Protein AF-A0AA39T079-F1 (afdb_monomer_lite)

Secondary structure (DSSP, 8-state):
--TTSS---HHHHHHHHHHHIIIIIS--SSSS--GGGHHHHHHHHTT-----HHHHHHHHHHHHHHHHHHHHHHHHHTT------------------

Organism: Acer saccharum (NCBI:txid4024)

Structure (mmCIF, N/CA/C/O backbone):
data_AF-A0AA39T079-F1
#
_entry.id   AF-A0AA39T079-F1
#
loop_
_atom_site.group_PDB
_atom_site.id
_atom_site.type_symbol
_atom_site.label_atom_id
_atom_site.label_alt_id
_atom_site.label_comp_id
_atom_site.label_asym_id
_atom_site.label_entity_id
_atom_site.label_seq_id
_atom_site.pdbx_PDB_ins_code
_atom_site.Cartn_x
_atom_site.Cartn_y
_atom_site.Cartn_z
_atom_site.occupancy
_atom_site.B_iso_or_equiv
_atom_site.auth_seq_id
_atom_site.auth_comp_id
_atom_site.auth_asym_id
_atom_site.auth_atom_id
_atom_site.pdbx_PDB_model_num
ATOM 1 N N . MET A 1 1 ? 23.785 -3.064 -6.623 1.00 53.47 1 MET A N 1
ATOM 2 C CA . MET A 1 1 ? 22.393 -2.606 -6.847 1.00 53.47 1 MET A CA 1
ATOM 3 C C . MET A 1 1 ? 22.310 -1.279 -7.626 1.00 53.47 1 MET A C 1
ATOM 5 O O . MET A 1 1 ? 21.443 -0.482 -7.343 1.00 53.47 1 MET A O 1
ATOM 9 N N . LYS A 1 2 ? 23.168 -1.012 -8.627 1.00 58.44 2 LYS A N 1
ATOM 10 C CA . LYS A 1 2 ? 23.115 0.248 -9.415 1.00 58.44 2 LYS A CA 1
ATOM 11 C C . LYS A 1 2 ? 22.540 0.073 -10.826 1.00 58.44 2 LYS A C 1
ATOM 13 O O . LYS A 1 2 ? 22.530 1.011 -11.603 1.00 58.44 2 LYS A O 1
ATOM 18 N N . LYS A 1 3 ? 22.118 -1.146 -11.180 1.00 63.28 3 LYS A N 1
ATOM 19 C CA . LYS A 1 3 ? 21.720 -1.497 -12.553 1.00 63.28 3 LYS A CA 1
ATOM 20 C C . LYS A 1 3 ? 20.373 -0.884 -12.962 1.00 63.28 3 LYS A C 1
ATOM 22 O O . LYS A 1 3 ? 20.114 -0.751 -14.147 1.00 63.28 3 LYS A O 1
ATOM 27 N N . PHE A 1 4 ? 19.566 -0.513 -11.972 1.00 61.97 4 PHE A N 1
ATOM 28 C CA . PHE A 1 4 ? 18.219 0.023 -12.121 1.00 61.97 4 PHE A CA 1
ATOM 29 C C . PHE A 1 4 ? 18.036 1.175 -11.126 1.00 61.97 4 PHE A C 1
ATOM 31 O O . PHE A 1 4 ? 17.169 1.105 -10.273 1.00 61.97 4 PHE A O 1
ATOM 38 N N . MET A 1 5 ? 18.951 2.142 -11.075 1.00 60.41 5 MET A N 1
ATOM 39 C CA . MET A 1 5 ? 18.768 3.333 -10.239 1.00 60.41 5 MET A CA 1
ATOM 40 C C . MET A 1 5 ? 18.946 4.566 -11.114 1.00 60.41 5 MET A C 1
ATOM 42 O O . MET A 1 5 ? 20.045 4.795 -11.621 1.00 60.41 5 MET A O 1
ATOM 46 N N . GLY A 1 6 ? 17.884 5.355 -11.268 1.00 63.59 6 GLY A N 1
ATOM 47 C CA . GLY A 1 6 ? 17.890 6.600 -12.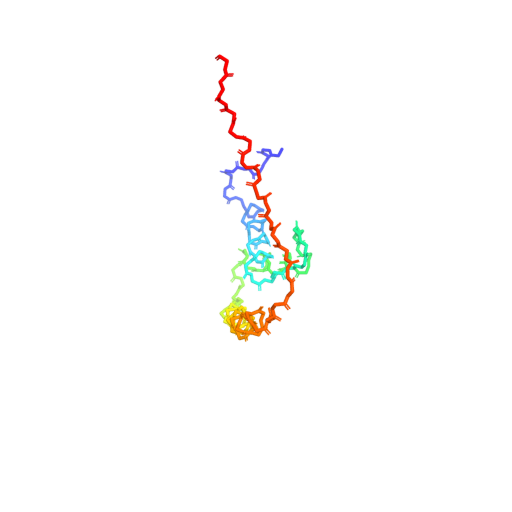045 1.00 63.59 6 GLY A CA 1
ATOM 48 C C . GLY A 1 6 ? 17.530 6.417 -13.517 1.00 63.59 6 GLY A C 1
ATOM 49 O O . GLY A 1 6 ? 17.577 7.380 -14.283 1.00 63.59 6 GLY A O 1
ATOM 50 N N . THR A 1 7 ? 17.138 5.208 -13.911 1.00 61.28 7 THR A N 1
ATOM 51 C CA . THR A 1 7 ? 16.513 4.972 -15.207 1.00 61.28 7 THR A CA 1
ATOM 52 C C . THR A 1 7 ? 15.018 5.001 -14.920 1.00 61.28 7 THR A C 1
ATOM 54 O O . THR A 1 7 ? 14.538 4.273 -14.069 1.00 61.28 7 THR A O 1
ATOM 57 N N . TRP A 1 8 ? 14.215 5.828 -15.575 1.00 65.06 8 TRP A N 1
ATOM 58 C CA . TRP A 1 8 ? 12.753 5.753 -15.407 1.00 65.06 8 TRP A CA 1
ATOM 59 C C . TRP A 1 8 ? 12.196 4.511 -16.127 1.00 65.06 8 TRP A C 1
ATOM 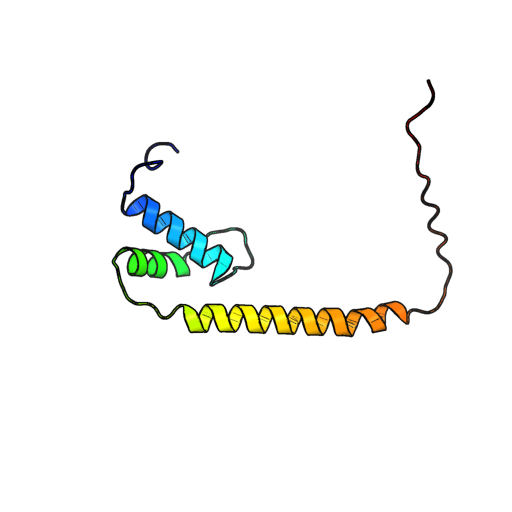61 O O . TRP A 1 8 ? 11.310 4.603 -16.966 1.00 65.06 8 TRP A O 1
ATOM 71 N N . SER A 1 9 ? 12.811 3.355 -15.873 1.00 76.69 9 SER A N 1
ATOM 72 C CA . SER A 1 9 ? 12.500 2.069 -16.459 1.00 76.69 9 SER A CA 1
ATOM 73 C C . SER A 1 9 ? 11.259 1.496 -15.797 1.00 76.69 9 SER A C 1
ATOM 75 O O . SER A 1 9 ? 11.032 1.685 -14.598 1.00 76.69 9 SER A O 1
ATOM 77 N N . ASP A 1 10 ? 10.489 0.742 -16.575 1.00 78.38 10 ASP A N 1
ATOM 78 C CA . ASP A 1 10 ? 9.261 0.102 -16.104 1.00 78.38 10 ASP A CA 1
ATOM 79 C C . ASP A 1 10 ? 9.511 -0.753 -14.849 1.00 78.38 10 ASP A C 1
ATOM 81 O O . ASP A 1 10 ? 8.686 -0.796 -13.944 1.00 78.38 10 ASP A O 1
ATOM 85 N N . ILE A 1 11 ? 10.706 -1.343 -14.736 1.00 82.19 11 ILE A N 1
ATOM 86 C CA . ILE A 1 11 ? 11.130 -2.183 -13.609 1.00 82.19 11 ILE A CA 1
ATOM 87 C C . ILE A 1 11 ? 11.310 -1.362 -12.320 1.00 82.19 11 ILE A C 1
ATOM 89 O O . ILE A 1 11 ? 10.924 -1.816 -11.243 1.00 82.19 11 ILE A O 1
ATOM 93 N N . GLU A 1 12 ? 11.884 -0.156 -12.401 1.00 83.62 12 GLU A N 1
ATOM 94 C CA . GLU A 1 12 ? 12.022 0.739 -11.238 1.00 83.62 12 GLU A CA 1
ATOM 95 C C . GLU A 1 12 ? 10.650 1.223 -10.763 1.00 83.62 12 GLU A C 1
ATOM 97 O O . GLU A 1 12 ? 10.383 1.256 -9.559 1.00 83.62 12 GLU A O 1
ATOM 102 N N . HIS A 1 13 ? 9.759 1.533 -11.707 1.00 86.25 13 HIS A N 1
ATOM 103 C CA . HIS A 1 13 ? 8.396 1.949 -11.398 1.00 86.25 13 HIS A CA 1
ATOM 104 C C . HIS A 1 13 ? 7.573 0.813 -10.767 1.00 86.25 13 HIS A C 1
ATOM 106 O O . HIS A 1 13 ? 6.907 1.023 -9.752 1.00 86.25 13 HIS A O 1
ATOM 112 N N . GLU A 1 14 ? 7.673 -0.407 -11.299 1.00 88.25 14 GLU A N 1
ATOM 113 C CA . GLU A 1 14 ? 7.041 -1.607 -10.737 1.00 88.25 14 GLU A CA 1
ATOM 114 C C . GLU A 1 14 ? 7.541 -1.918 -9.322 1.00 88.25 14 GLU A C 1
ATOM 116 O O . GLU A 1 14 ? 6.738 -2.184 -8.424 1.00 88.25 14 GLU A O 1
ATOM 121 N N . ALA A 1 15 ? 8.855 -1.835 -9.092 1.00 85.94 15 ALA A N 1
ATOM 122 C CA . ALA A 1 15 ? 9.447 -2.060 -7.776 1.00 85.94 15 ALA A CA 1
ATOM 123 C C . ALA A 1 15 ? 9.011 -0.993 -6.757 1.00 85.94 15 ALA A C 1
ATOM 125 O O . ALA A 1 15 ? 8.686 -1.325 -5.613 1.00 85.94 15 ALA A O 1
ATOM 126 N N . PHE A 1 16 ? 8.955 0.276 -7.175 1.00 86.56 16 PHE A N 1
ATOM 127 C CA . PHE A 1 16 ? 8.437 1.366 -6.349 1.00 86.56 16 PHE A CA 1
ATOM 128 C C . PHE A 1 16 ? 6.971 1.134 -5.970 1.00 86.56 16 PHE A C 1
ATOM 130 O O . PHE A 1 16 ? 6.620 1.225 -4.793 1.00 86.56 16 PHE A O 1
ATOM 137 N N . LEU A 1 17 ? 6.124 0.786 -6.942 1.00 88.50 17 LEU A N 1
ATOM 138 C CA . LEU A 1 17 ? 4.707 0.521 -6.700 1.00 88.50 17 LEU A CA 1
ATOM 139 C C . LEU A 1 17 ? 4.495 -0.682 -5.780 1.00 88.50 17 LEU A C 1
ATOM 141 O O . LEU A 1 17 ? 3.661 -0.616 -4.880 1.00 88.50 17 LEU A O 1
ATOM 145 N N . ALA A 1 18 ? 5.271 -1.752 -5.947 1.00 87.81 18 ALA A N 1
ATOM 146 C CA . ALA A 1 18 ? 5.213 -2.914 -5.066 1.00 87.81 18 ALA A CA 1
ATOM 147 C C . ALA A 1 18 ? 5.560 -2.552 -3.614 1.00 87.81 18 ALA A C 1
ATOM 149 O O . ALA A 1 18 ? 4.850 -2.952 -2.687 1.00 87.81 18 ALA A O 1
ATOM 150 N N . LEU A 1 19 ? 6.616 -1.757 -3.413 1.00 85.25 19 LEU A N 1
ATOM 151 C CA . LEU A 1 19 ? 6.997 -1.269 -2.090 1.00 85.25 19 LEU A CA 1
ATOM 152 C C . LEU A 1 19 ? 5.915 -0.359 -1.495 1.00 85.25 19 LEU A C 1
ATOM 154 O O . LEU A 1 19 ? 5.537 -0.530 -0.336 1.00 85.25 19 LEU A O 1
ATOM 158 N N . TRP A 1 20 ? 5.411 0.591 -2.283 1.00 86.44 20 TRP A N 1
ATOM 159 C CA . TRP A 1 20 ? 4.408 1.558 -1.847 1.00 86.44 20 TRP A CA 1
ATOM 160 C C . TRP A 1 20 ? 3.101 0.873 -1.438 1.00 86.44 20 TRP A C 1
ATOM 162 O O . TRP A 1 20 ? 2.603 1.102 -0.335 1.00 86.44 20 TRP A O 1
ATOM 172 N N . LEU A 1 21 ? 2.591 -0.038 -2.271 1.00 85.56 21 LEU A N 1
ATOM 173 C CA . LEU A 1 21 ? 1.379 -0.794 -1.968 1.00 85.56 21 LEU A CA 1
ATOM 174 C C . LEU A 1 21 ? 1.555 -1.665 -0.715 1.00 85.56 21 LEU A C 1
ATOM 176 O O . LEU A 1 21 ? 0.657 -1.708 0.120 1.00 85.56 21 LEU A O 1
ATOM 180 N N . SER A 1 22 ? 2.711 -2.312 -0.544 1.00 83.88 22 SER A N 1
ATOM 181 C CA . SER A 1 22 ? 2.984 -3.150 0.632 1.00 83.88 22 SER A CA 1
ATOM 182 C C . SER A 1 22 ? 3.132 -2.350 1.931 1.00 83.88 22 SER A C 1
ATOM 184 O O . SER A 1 22 ? 2.924 -2.901 3.009 1.00 83.88 22 SER A O 1
ATOM 186 N N . ARG A 1 23 ? 3.540 -1.079 1.852 1.00 78.94 23 ARG A N 1
ATOM 187 C CA . ARG A 1 23 ? 3.742 -0.208 3.020 1.00 78.94 23 ARG A CA 1
ATOM 188 C C . ARG A 1 23 ? 2.476 0.535 3.427 1.00 78.94 23 ARG A C 1
ATOM 190 O O . ARG A 1 23 ? 2.223 0.654 4.618 1.00 78.94 23 ARG A O 1
ATOM 197 N N . TYR A 1 24 ? 1.731 1.055 2.456 1.00 76.12 24 TYR A N 1
ATOM 198 C CA . TYR A 1 24 ? 0.666 2.028 2.718 1.00 76.12 24 TYR A CA 1
ATOM 199 C C . TYR A 1 24 ? -0.740 1.508 2.431 1.00 76.12 24 TYR A C 1
ATOM 201 O O . TYR A 1 24 ? -1.693 2.034 2.992 1.00 76.12 24 TYR A O 1
ATOM 209 N N . VAL A 1 25 ? -0.891 0.512 1.554 1.00 78.81 25 VAL A N 1
ATOM 210 C CA . VAL A 1 25 ? -2.217 0.047 1.111 1.00 78.81 25 VAL A CA 1
ATOM 211 C C . VAL A 1 25 ? -2.563 -1.313 1.707 1.00 78.81 25 VAL A C 1
ATOM 213 O O . VAL A 1 25 ? -3.685 -1.526 2.153 1.00 78.81 25 VAL A O 1
ATOM 216 N N . PHE A 1 26 ? -1.593 -2.222 1.754 1.00 76.62 26 PHE A N 1
ATOM 217 C CA . PHE A 1 26 ? -1.728 -3.554 2.334 1.00 76.62 26 PHE A CA 1
ATOM 218 C C . PHE A 1 26 ? -0.614 -3.773 3.358 1.00 76.62 26 PHE A C 1
ATOM 220 O O . PHE A 1 26 ? 0.311 -4.543 3.081 1.00 76.62 26 PHE A O 1
ATOM 227 N N . PRO A 1 27 ? -0.652 -3.066 4.504 1.00 66.69 27 PRO A N 1
ATOM 228 C CA . PRO A 1 27 ? 0.359 -3.220 5.538 1.00 66.69 27 PRO A CA 1
ATOM 229 C C . PRO A 1 27 ? 0.383 -4.680 6.007 1.00 66.69 27 PRO A C 1
ATOM 231 O O . PRO A 1 27 ? -0.544 -5.175 6.643 1.00 66.69 27 PRO A O 1
ATOM 234 N N . GLY A 1 28 ? 1.438 -5.398 5.622 1.00 67.06 28 GLY A N 1
ATOM 235 C CA . GLY A 1 28 ? 1.709 -6.745 6.105 1.00 67.06 28 GLY A CA 1
ATOM 236 C C . GLY A 1 28 ? 2.329 -6.707 7.501 1.00 67.06 28 GLY A C 1
ATOM 237 O O . GLY A 1 28 ? 2.956 -5.726 7.892 1.00 67.06 28 GLY A O 1
ATOM 238 N N . SER A 1 29 ? 2.234 -7.815 8.235 1.00 61.81 29 SER A N 1
ATOM 239 C CA . SER A 1 29 ? 2.860 -7.981 9.557 1.00 61.81 29 SER A CA 1
ATOM 240 C C . SER A 1 29 ? 4.396 -8.012 9.527 1.00 61.81 29 SER A C 1
ATOM 242 O O . SER A 1 29 ? 5.036 -8.075 10.574 1.00 61.81 29 SER A O 1
ATOM 244 N N . SER A 1 30 ? 5.011 -7.979 8.342 1.00 60.78 30 SER A N 1
ATOM 245 C CA . SER A 1 30 ? 6.458 -8.067 8.162 1.00 60.78 30 SER A CA 1
ATOM 246 C C . SER A 1 30 ? 6.972 -6.988 7.211 1.00 60.78 30 SER A C 1
ATOM 248 O O . SER A 1 30 ? 6.289 -6.576 6.277 1.00 60.78 30 SER A O 1
ATOM 250 N N . CYS A 1 31 ? 8.215 -6.546 7.433 1.00 58.09 31 CYS A N 1
ATOM 251 C CA . CYS A 1 31 ? 8.946 -5.596 6.585 1.00 58.09 31 CYS A CA 1
ATOM 252 C C . CYS A 1 31 ? 9.408 -6.249 5.261 1.00 58.09 31 CYS A C 1
ATOM 254 O O . CYS A 1 31 ? 10.548 -6.085 4.829 1.00 58.09 31 CYS A O 1
ATOM 256 N N . VAL A 1 32 ? 8.553 -7.062 4.643 1.00 66.44 32 VAL A N 1
ATOM 257 C CA . VAL A 1 32 ? 8.822 -7.781 3.396 1.00 66.44 32 VAL A CA 1
ATOM 258 C C . VAL A 1 32 ? 7.741 -7.390 2.400 1.00 66.44 32 VAL A C 1
ATOM 260 O O . VAL A 1 32 ? 6.571 -7.299 2.761 1.00 66.44 32 VAL A O 1
ATOM 263 N N . ILE A 1 33 ? 8.135 -7.151 1.145 1.00 68.69 33 ILE A N 1
ATOM 264 C CA . ILE A 1 33 ? 7.180 -6.910 0.059 1.00 68.69 33 ILE A CA 1
ATOM 265 C C . ILE A 1 33 ? 6.249 -8.118 -0.010 1.00 68.69 33 ILE A C 1
ATOM 267 O O . ILE A 1 33 ? 6.688 -9.239 -0.282 1.00 68.69 33 ILE A O 1
ATOM 271 N N . VAL A 1 34 ? 4.964 -7.892 0.242 1.00 71.38 34 VAL A N 1
ATOM 272 C CA . VAL A 1 34 ? 3.962 -8.951 0.175 1.00 71.38 34 VAL A CA 1
ATOM 273 C C . VAL A 1 34 ? 3.885 -9.430 -1.278 1.00 71.38 34 VAL A C 1
ATOM 275 O O . VAL A 1 34 ? 3.490 -8.680 -2.169 1.00 71.38 34 VAL A O 1
ATOM 278 N N . GLN A 1 35 ? 4.266 -10.687 -1.533 1.00 74.62 35 GLN A N 1
ATOM 279 C CA . GLN A 1 35 ? 4.308 -11.252 -2.892 1.00 74.62 35 GLN A CA 1
ATOM 280 C C . GLN A 1 35 ? 2.961 -11.143 -3.622 1.00 74.62 35 GLN A C 1
ATOM 282 O O . GLN A 1 35 ? 2.938 -10.959 -4.835 1.00 74.62 35 GLN A O 1
ATOM 287 N N . ALA A 1 36 ? 1.846 -11.178 -2.885 1.00 77.19 36 ALA A N 1
ATOM 288 C CA . ALA A 1 36 ? 0.499 -10.998 -3.429 1.00 77.19 36 ALA A CA 1
ATOM 289 C C . ALA A 1 36 ? 0.250 -9.602 -4.035 1.00 77.19 36 ALA A C 1
ATOM 291 O O . ALA A 1 36 ? -0.702 -9.420 -4.786 1.00 77.19 36 ALA A O 1
ATOM 292 N N . VAL A 1 37 ? 1.102 -8.622 -3.732 1.00 81.56 37 VAL A N 1
ATOM 293 C CA . VAL A 1 37 ? 0.977 -7.227 -4.173 1.00 81.56 37 VAL A CA 1
ATOM 294 C C . VAL A 1 37 ? 1.810 -6.957 -5.433 1.00 81.56 37 VAL A C 1
ATOM 296 O O . VAL A 1 37 ? 1.570 -5.976 -6.135 1.00 81.56 37 VAL A O 1
ATOM 299 N N . LEU A 1 38 ? 2.742 -7.857 -5.780 1.00 83.25 38 LEU A N 1
ATOM 300 C CA . LEU A 1 38 ? 3.546 -7.762 -7.004 1.00 83.25 38 LEU A CA 1
ATOM 301 C C . LEU A 1 38 ? 2.685 -7.754 -8.280 1.00 83.25 38 LEU A C 1
ATOM 303 O O . LEU A 1 38 ? 2.890 -6.866 -9.106 1.00 83.25 38 LEU A O 1
ATOM 307 N N . PRO A 1 39 ? 1.690 -8.649 -8.463 1.00 84.69 39 PRO A N 1
ATOM 308 C CA . PRO A 1 39 ? 0.832 -8.610 -9.647 1.00 84.69 39 PRO A CA 1
ATOM 309 C C . PRO A 1 39 ? 0.045 -7.300 -9.741 1.00 84.69 39 PRO A C 1
ATOM 311 O O . PRO A 1 39 ? -0.094 -6.740 -10.826 1.00 84.69 39 PRO A O 1
ATOM 314 N N . THR A 1 40 ? -0.413 -6.777 -8.602 1.00 85.62 40 THR A N 1
ATOM 315 C CA . THR A 1 40 ? -1.127 -5.499 -8.504 1.00 85.62 40 THR A CA 1
ATOM 316 C C . THR A 1 40 ? -0.234 -4.331 -8.921 1.00 85.62 40 THR A C 1
ATOM 318 O O . THR A 1 40 ? -0.673 -3.467 -9.675 1.00 85.62 40 THR A O 1
ATOM 321 N N . ALA A 1 41 ? 1.032 -4.327 -8.496 1.00 87.44 41 ALA A N 1
ATOM 322 C CA . ALA A 1 41 ? 2.013 -3.317 -8.888 1.00 87.44 41 ALA A CA 1
ATOM 323 C C . ALA A 1 41 ? 2.308 -3.342 -10.397 1.00 87.44 41 ALA A C 1
ATOM 325 O O . ALA A 1 41 ? 2.333 -2.287 -11.026 1.00 87.44 41 ALA A O 1
ATOM 326 N N . VAL A 1 42 ? 2.451 -4.535 -10.986 1.00 87.62 42 VAL A N 1
ATOM 327 C CA . VAL A 1 42 ? 2.665 -4.722 -12.435 1.00 87.62 42 VAL A CA 1
ATOM 328 C C . VAL A 1 42 ? 1.433 -4.315 -13.247 1.00 87.62 42 VAL A C 1
ATOM 330 O O . VAL A 1 42 ? 1.536 -3.754 -14.334 1.00 87.62 42 VAL A O 1
ATOM 333 N N . GLN A 1 43 ? 0.229 -4.585 -12.749 1.00 88.06 43 GLN A N 1
ATOM 334 C CA . GLN A 1 43 ? -0.989 -4.128 -13.417 1.00 88.06 43 GLN A CA 1
ATOM 335 C C . GLN A 1 43 ? -1.101 -2.602 -13.376 1.00 88.06 43 GLN A C 1
ATOM 337 O O . GLN A 1 43 ? -1.464 -1.985 -14.381 1.00 88.06 43 GLN A O 1
ATOM 342 N N . LEU A 1 44 ? -0.756 -1.996 -12.241 1.00 87.06 44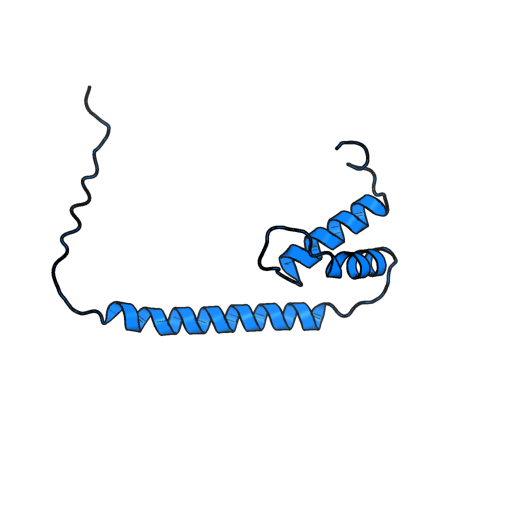 LEU A N 1
ATOM 343 C CA . LEU A 1 44 ? -0.807 -0.553 -12.047 1.00 87.06 44 LEU A CA 1
ATOM 344 C C . LEU A 1 44 ? 0.257 0.178 -12.887 1.00 87.06 44 LEU A C 1
ATOM 346 O O . LEU A 1 44 ? -0.077 1.183 -13.513 1.00 87.06 44 LEU A O 1
ATOM 350 N N . SER A 1 45 ? 1.484 -0.356 -12.990 1.00 86.69 45 SER A N 1
ATOM 351 C CA . SER A 1 45 ? 2.551 0.200 -13.847 1.00 86.69 45 SER A CA 1
ATOM 352 C C . SER A 1 45 ? 2.153 0.225 -15.323 1.00 86.69 45 SER A C 1
ATOM 354 O O . SER A 1 45 ? 2.458 1.170 -16.045 1.00 86.69 45 SER A O 1
ATOM 356 N N . ARG A 1 46 ? 1.396 -0.786 -15.762 1.00 87.12 46 ARG A N 1
ATOM 357 C CA . ARG A 1 46 ? 0.867 -0.906 -17.128 1.00 87.12 46 ARG A CA 1
ATOM 358 C C . ARG A 1 46 ? -0.352 -0.018 -17.399 1.00 87.12 46 ARG A C 1
ATOM 360 O O . ARG A 1 46 ? -0.913 -0.083 -18.490 1.00 87.12 46 ARG A O 1
ATOM 367 N N . GLY A 1 47 ? -0.792 0.783 -16.426 1.00 85.19 47 GLY A N 1
ATOM 368 C CA . GLY A 1 47 ? -1.941 1.682 -16.563 1.00 85.19 47 GLY A CA 1
ATOM 369 C C . GLY A 1 47 ? -3.301 1.024 -16.312 1.00 85.19 47 GLY A C 1
ATOM 370 O O . GLY A 1 47 ? -4.334 1.574 -16.701 1.00 85.19 47 GLY A O 1
ATOM 371 N N . THR A 1 48 ? -3.342 -0.142 -15.658 1.00 88.56 48 THR A N 1
ATOM 372 C CA . THR A 1 48 ? -4.616 -0.763 -15.263 1.00 88.56 48 THR A CA 1
ATOM 373 C C . THR A 1 48 ? -5.272 0.077 -14.173 1.00 88.56 48 THR A C 1
ATOM 375 O O . THR A 1 48 ? -4.676 0.347 -13.131 1.00 88.56 48 THR A O 1
ATOM 378 N N . ARG A 1 49 ? -6.527 0.484 -14.388 1.00 82.94 49 ARG A N 1
ATOM 379 C CA . ARG A 1 49 ? -7.281 1.252 -13.392 1.00 82.94 49 ARG A CA 1
ATOM 380 C C . ARG A 1 49 ? -7.720 0.341 -12.249 1.00 82.94 49 ARG A C 1
ATOM 382 O O . ARG A 1 49 ? -8.637 -0.458 -12.412 1.00 82.94 49 ARG A O 1
ATOM 389 N N . ILE A 1 50 ? -7.079 0.497 -11.096 1.00 83.88 50 ILE A N 1
ATOM 390 C CA . ILE A 1 50 ? -7.415 -0.201 -9.854 1.00 83.88 50 ILE A CA 1
ATOM 391 C C . ILE A 1 50 ? -8.003 0.823 -8.882 1.00 83.88 50 ILE A C 1
ATOM 393 O O . ILE A 1 50 ? -7.429 1.889 -8.658 1.00 83.88 50 ILE A O 1
ATOM 397 N N . ALA A 1 51 ? -9.164 0.513 -8.304 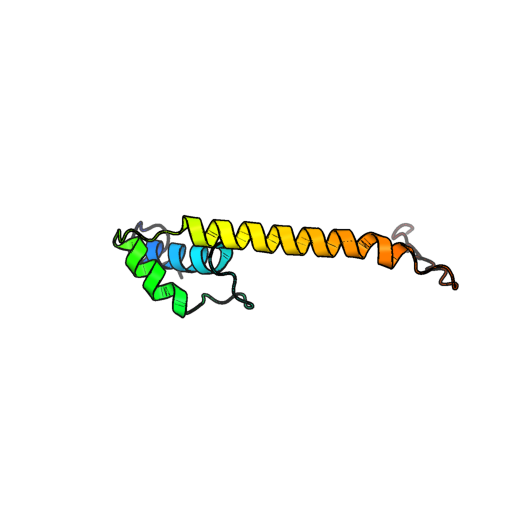1.00 87.06 51 ALA A N 1
ATOM 398 C CA . ALA A 1 51 ? -9.786 1.361 -7.296 1.00 87.06 51 ALA A CA 1
ATOM 399 C C . ALA A 1 51 ? -9.047 1.202 -5.957 1.00 87.06 51 ALA A C 1
ATOM 401 O O . ALA A 1 51 ? -9.371 0.329 -5.159 1.00 87.06 51 ALA A O 1
ATOM 402 N N . LEU A 1 52 ? -8.042 2.047 -5.720 1.00 82.81 52 LEU A N 1
ATOM 403 C CA . LEU A 1 52 ? -7.280 2.089 -4.463 1.00 82.81 52 LEU A CA 1
ATOM 404 C C . LEU A 1 52 ? -8.009 2.846 -3.345 1.00 82.81 52 LEU A C 1
ATOM 406 O O . LEU A 1 52 ? -7.777 2.581 -2.170 1.00 82.81 52 LEU A O 1
ATOM 410 N N . ALA A 1 53 ? -8.915 3.763 -3.701 1.00 87.56 53 ALA A N 1
ATOM 411 C CA . ALA A 1 53 ? -9.626 4.603 -2.737 1.00 87.56 53 ALA A CA 1
ATOM 412 C C . ALA A 1 53 ? -10.383 3.808 -1.651 1.00 87.56 53 ALA A C 1
ATOM 414 O O . ALA A 1 53 ? -10.254 4.170 -0.484 1.00 87.56 53 ALA A O 1
ATOM 415 N N . PRO A 1 54 ? -11.103 2.709 -1.961 1.00 83.38 54 PRO A N 1
ATOM 416 C CA . PRO A 1 54 ? -11.760 1.904 -0.933 1.00 83.38 54 PRO A CA 1
ATOM 417 C C . PRO A 1 54 ? -10.776 1.241 0.038 1.00 83.38 54 PRO A C 1
ATOM 419 O O . PRO A 1 54 ? -11.054 1.181 1.231 1.00 83.38 54 PRO A O 1
ATOM 422 N N . ALA A 1 55 ? -9.621 0.777 -0.454 1.00 84.81 55 ALA A N 1
ATOM 423 C CA . ALA A 1 55 ? -8.602 0.144 0.383 1.00 84.81 55 ALA A CA 1
ATOM 424 C C . ALA A 1 55 ? -7.974 1.153 1.356 1.00 84.81 55 ALA A C 1
ATOM 426 O O . ALA A 1 55 ? -7.871 0.878 2.547 1.00 84.81 55 ALA A O 1
ATOM 427 N N . ILE A 1 56 ? -7.640 2.348 0.861 1.00 85.69 56 ILE A N 1
ATOM 428 C CA . ILE A 1 56 ? -7.091 3.440 1.679 1.00 85.69 56 ILE A CA 1
ATOM 429 C C . ILE A 1 56 ? -8.130 3.938 2.694 1.00 85.69 56 ILE A C 1
ATOM 431 O O . ILE A 1 56 ? -7.805 4.210 3.846 1.00 85.69 56 ILE A O 1
ATOM 435 N N . LEU A 1 57 ?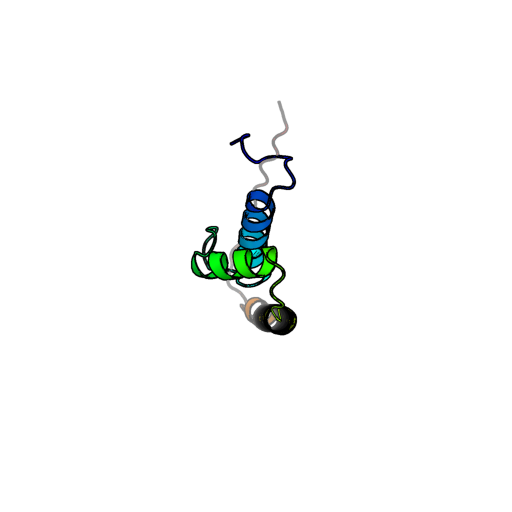 -9.399 4.047 2.296 1.00 88.44 57 LEU A N 1
ATOM 436 C CA . LEU A 1 57 ? -10.458 4.459 3.215 1.00 88.44 57 LEU A CA 1
ATOM 437 C C . LEU A 1 57 ? -10.648 3.437 4.344 1.00 88.44 57 LEU A C 1
ATOM 439 O O . LEU A 1 57 ? -10.807 3.824 5.501 1.00 88.44 57 LEU A O 1
ATOM 443 N N . ALA A 1 58 ? -10.597 2.143 4.017 1.00 88.00 58 ALA A N 1
ATOM 444 C CA . ALA A 1 58 ? -10.661 1.078 5.007 1.00 88.00 58 ALA A CA 1
ATOM 445 C C . ALA A 1 58 ? -9.468 1.128 5.974 1.00 88.00 58 ALA A C 1
ATOM 447 O O . ALA A 1 58 ? -9.688 1.031 7.179 1.00 88.00 58 ALA A O 1
ATOM 448 N N . SER A 1 59 ? -8.239 1.338 5.482 1.00 84.19 59 SER A N 1
ATOM 449 C CA . SER A 1 59 ? -7.056 1.428 6.350 1.00 84.19 59 SER A CA 1
ATOM 450 C C . SER A 1 59 ? -7.158 2.607 7.321 1.00 84.19 59 SER A C 1
ATOM 452 O O . SER A 1 59 ? -6.994 2.414 8.520 1.00 84.19 59 SER A O 1
ATOM 454 N N . ILE A 1 60 ? -7.555 3.792 6.841 1.00 88.81 60 ILE A N 1
ATOM 455 C CA . ILE A 1 60 ? -7.764 4.975 7.695 1.00 88.81 60 ILE A CA 1
ATOM 456 C C . ILE A 1 60 ? -8.823 4.701 8.772 1.00 88.81 60 ILE A C 1
ATOM 458 O O . ILE A 1 60 ? -8.654 5.098 9.924 1.00 88.81 60 ILE A O 1
ATOM 462 N N . TYR A 1 61 ? -9.924 4.035 8.415 1.00 91.31 61 TYR A N 1
ATOM 463 C CA . TYR A 1 61 ? -10.992 3.744 9.371 1.00 91.31 61 TYR A CA 1
ATOM 464 C C . TYR A 1 61 ? -10.561 2.727 10.434 1.00 91.31 61 TYR A C 1
ATOM 466 O O . TYR A 1 61 ? -10.905 2.887 11.605 1.00 91.31 61 TYR A O 1
ATOM 474 N N . ILE A 1 62 ? -9.792 1.708 10.041 1.00 87.69 62 ILE A N 1
ATOM 475 C CA . ILE A 1 62 ? -9.209 0.724 10.962 1.00 87.69 62 ILE A CA 1
ATOM 476 C C . ILE A 1 62 ? -8.238 1.415 11.921 1.00 87.69 62 ILE A C 1
ATOM 478 O O . ILE A 1 62 ? -8.367 1.246 13.132 1.00 87.69 62 ILE A O 1
ATOM 482 N N . ASP A 1 63 ? -7.328 2.240 11.406 1.00 88.19 63 ASP A N 1
ATOM 483 C CA . ASP A 1 63 ? -6.353 2.964 12.226 1.00 88.19 63 ASP A CA 1
ATOM 484 C C . ASP A 1 63 ? -7.049 3.904 13.221 1.00 88.19 63 ASP A C 1
ATOM 486 O O . ASP A 1 63 ? -6.679 3.967 14.395 1.00 88.19 63 ASP A O 1
ATOM 490 N N . LEU A 1 64 ? -8.114 4.590 12.789 1.00 91.62 64 LEU A N 1
ATOM 491 C CA . LEU A 1 64 ? -8.920 5.441 13.664 1.00 91.62 64 LEU A CA 1
ATOM 492 C C . LEU A 1 64 ? -9.677 4.628 14.725 1.00 91.62 64 LEU A C 1
ATOM 494 O O . LEU A 1 64 ? -9.805 5.075 15.866 1.00 91.62 64 LEU A O 1
ATOM 498 N N . ALA A 1 65 ? -10.179 3.445 14.370 1.00 89.94 65 ALA A N 1
ATOM 499 C CA . ALA A 1 65 ? -10.840 2.549 15.312 1.00 89.94 65 ALA A CA 1
ATOM 500 C C . ALA A 1 65 ? -9.866 2.051 16.390 1.00 89.94 65 ALA A C 1
ATOM 502 O O . ALA A 1 65 ? -10.209 2.113 17.572 1.00 89.94 65 ALA A O 1
ATOM 503 N N . LEU A 1 66 ? -8.652 1.653 15.998 1.00 90.00 66 LEU A N 1
ATOM 504 C CA . LEU A 1 66 ? -7.584 1.248 16.917 1.00 90.00 66 LEU A CA 1
ATOM 505 C C . LEU A 1 66 ? -7.129 2.405 17.809 1.00 90.00 66 LEU A C 1
ATOM 507 O O . LEU A 1 66 ? -6.937 2.225 19.009 1.00 90.00 66 LEU A O 1
ATOM 511 N N . LEU A 1 67 ? -7.001 3.613 17.253 1.00 91.81 67 LEU A N 1
ATOM 512 C CA . LEU A 1 67 ? -6.680 4.804 18.036 1.00 91.81 67 LEU A CA 1
ATOM 513 C C . LEU A 1 67 ? -7.765 5.093 19.079 1.00 91.81 67 LEU A C 1
ATOM 515 O O . LEU A 1 67 ? -7.451 5.380 20.231 1.00 91.81 67 LEU A O 1
ATOM 519 N N . LYS A 1 68 ? -9.040 4.996 18.687 1.00 91.50 68 LYS A N 1
ATOM 520 C CA . LYS A 1 68 ? -10.175 5.189 19.595 1.00 91.50 68 LYS A CA 1
ATOM 521 C C . LYS A 1 68 ? -10.165 4.166 20.729 1.00 91.50 68 LYS A C 1
ATOM 523 O O . LYS A 1 68 ? -10.402 4.545 21.871 1.00 91.50 68 LYS A O 1
ATOM 528 N N . GLU A 1 69 ? -9.909 2.898 20.418 1.00 90.50 69 GLU A N 1
ATOM 529 C CA . GLU A 1 69 ? -9.795 1.831 21.417 1.00 90.50 69 GLU A CA 1
ATOM 530 C C . GLU A 1 69 ? -8.648 2.109 22.389 1.00 90.50 69 GLU A C 1
ATOM 532 O O . GLU A 1 69 ? -8.860 2.119 23.595 1.00 90.50 69 GLU A O 1
ATOM 537 N N . ASN A 1 70 ? -7.465 2.448 21.877 1.00 87.44 70 ASN A N 1
ATOM 538 C CA . ASN A 1 70 ? -6.307 2.729 22.717 1.00 87.44 70 ASN A CA 1
ATOM 539 C C . ASN A 1 70 ? -6.548 3.942 23.635 1.00 87.44 70 ASN A C 1
ATOM 541 O O . ASN A 1 70 ? -6.278 3.875 24.828 1.00 87.44 70 ASN A O 1
ATOM 545 N N . ILE A 1 71 ? -7.152 5.022 23.119 1.00 88.12 71 ILE A N 1
ATOM 546 C CA . ILE A 1 71 ? -7.534 6.188 23.934 1.00 88.12 71 ILE A CA 1
ATOM 547 C C . ILE A 1 71 ? -8.584 5.825 24.993 1.00 88.12 71 ILE A C 1
ATOM 549 O O . ILE A 1 71 ? -8.525 6.360 26.094 1.00 88.12 71 ILE A O 1
ATOM 553 N N . ALA A 1 72 ? -9.534 4.937 24.688 1.00 82.00 72 ALA A N 1
ATOM 554 C CA . ALA A 1 72 ? -10.528 4.478 25.659 1.00 82.00 72 ALA A CA 1
ATOM 555 C C . ALA A 1 72 ? -9.921 3.588 26.758 1.00 82.00 72 ALA A C 1
ATOM 557 O O . ALA A 1 72 ? -10.438 3.581 27.871 1.00 82.00 72 ALA A O 1
ATOM 558 N N . VAL A 1 73 ? -8.816 2.894 26.469 1.00 76.94 73 VAL A N 1
ATOM 559 C CA . VAL A 1 73 ? -8.053 2.090 27.439 1.00 76.94 73 VAL A CA 1
ATOM 560 C C . VAL A 1 73 ? -7.157 2.959 28.337 1.00 76.94 73 VAL A C 1
ATOM 562 O O . VAL A 1 73 ? -6.966 2.626 29.504 1.00 76.94 73 VAL A O 1
ATOM 565 N N . LEU A 1 74 ? -6.651 4.105 27.854 1.00 63.69 74 LEU A N 1
ATOM 566 C CA . LEU A 1 74 ? -5.834 5.039 28.655 1.00 63.69 74 LEU A CA 1
ATOM 567 C C . LEU A 1 74 ? -6.431 5.406 30.039 1.00 63.69 74 LEU A C 1
ATOM 569 O O . LEU A 1 74 ? -5.683 5.341 31.013 1.00 63.69 74 LEU A O 1
ATOM 573 N N . PRO A 1 75 ? -7.725 5.759 30.191 1.00 59.28 75 PRO A N 1
ATOM 574 C CA . PRO A 1 75 ? -8.312 6.071 31.499 1.00 59.28 75 PRO A CA 1
ATOM 575 C C . PRO A 1 75 ? -8.559 4.847 32.400 1.00 59.28 75 PRO A C 1
ATOM 577 O O . PRO A 1 75 ? -8.816 5.021 33.591 1.00 59.28 75 PRO A O 1
ATOM 580 N N . GLU A 1 76 ? -8.495 3.619 31.874 1.00 57.22 76 GLU A N 1
ATOM 581 C CA . GLU A 1 76 ? -8.585 2.400 32.694 1.00 57.22 76 GLU A CA 1
ATOM 582 C C . GLU A 1 76 ? -7.229 2.014 33.302 1.00 57.22 76 GLU A C 1
ATOM 584 O O . GLU A 1 76 ? -7.189 1.428 34.381 1.00 57.22 76 GLU A O 1
ATOM 589 N N . LEU A 1 77 ? -6.115 2.401 32.670 1.00 53.97 77 LEU A N 1
ATOM 590 C CA . LEU A 1 77 ? -4.770 2.198 33.224 1.00 53.97 77 LEU A CA 1
ATOM 591 C C . LEU A 1 77 ? -4.389 3.239 34.290 1.00 53.97 77 LEU A C 1
ATOM 593 O O . LEU A 1 77 ? -3.529 2.961 35.119 1.00 53.97 77 LEU A O 1
ATOM 597 N N . ASP A 1 78 ? -5.052 4.399 34.302 1.00 53.03 78 ASP A N 1
ATOM 598 C CA . ASP A 1 78 ? -4.886 5.436 35.336 1.00 53.03 78 ASP A CA 1
ATOM 599 C C . ASP A 1 78 ? -5.739 5.164 36.596 1.00 53.03 78 ASP A C 1
ATOM 601 O O . ASP A 1 78 ? -5.576 5.809 37.625 1.00 53.03 78 ASP A O 1
ATOM 605 N N . ASN A 1 79 ? -6.629 4.163 36.548 1.00 50.91 79 ASN A N 1
ATOM 606 C CA . ASN A 1 79 ? -7.393 3.667 37.702 1.00 50.91 79 ASN A CA 1
ATOM 607 C C . ASN A 1 79 ? -6.770 2.414 38.348 1.00 50.91 79 ASN A C 1
ATOM 609 O O . ASN A 1 79 ? -7.447 1.684 39.073 1.00 50.91 79 ASN A O 1
ATOM 613 N N . CYS A 1 80 ? -5.476 2.158 38.132 1.00 42.03 80 CYS A N 1
ATOM 614 C CA . CYS A 1 80 ? -4.712 1.273 39.011 1.00 42.03 80 CYS A CA 1
ATOM 615 C C . CYS A 1 80 ? -4.243 2.090 40.226 1.00 42.03 80 CYS A C 1
ATOM 617 O O . CYS A 1 80 ? -3.117 2.582 40.269 1.00 42.03 80 CYS A O 1
ATOM 619 N N . GLY A 1 81 ? -5.155 2.312 41.174 1.00 47.72 81 GLY A N 1
ATOM 620 C CA . GLY A 1 81 ? -4.841 2.954 42.446 1.00 47.72 81 GLY A CA 1
ATOM 621 C C . GLY A 1 81 ? -3.964 2.064 43.330 1.00 47.72 81 GLY A C 1
ATOM 622 O O . GLY A 1 81 ? -4.393 0.984 43.721 1.00 47.72 81 GLY A O 1
ATOM 623 N N . ASP A 1 82 ? -2.776 2.592 43.632 1.00 51.25 82 ASP A N 1
ATOM 624 C CA . ASP A 1 82 ? -1.920 2.384 44.808 1.00 51.25 82 ASP A CA 1
ATOM 625 C C . ASP A 1 82 ? -1.521 0.957 45.224 1.00 51.25 82 ASP A C 1
ATOM 627 O O . ASP A 1 82 ? -2.193 0.308 46.021 1.00 51.25 82 ASP A O 1
ATOM 631 N N . GLU A 1 83 ? -0.288 0.579 44.866 1.00 48.50 83 GLU A N 1
ATOM 632 C CA . GLU A 1 83 ? 0.699 0.143 45.866 1.00 48.50 83 GLU A CA 1
ATOM 633 C C . GLU A 1 83 ? 2.149 0.395 45.388 1.00 48.50 83 GLU A C 1
ATOM 635 O O . GLU A 1 83 ? 2.602 -0.131 44.372 1.00 48.50 83 GLU A O 1
ATOM 640 N N . ASP A 1 84 ? 2.832 1.282 46.126 1.00 54.97 84 ASP A N 1
ATOM 641 C CA . ASP A 1 84 ? 4.276 1.552 46.216 1.00 54.97 84 ASP A CA 1
ATOM 642 C C . ASP A 1 84 ? 5.197 0.924 45.157 1.00 54.97 84 ASP A C 1
ATOM 644 O O . ASP A 1 84 ? 5.692 -0.190 45.324 1.00 54.97 84 ASP A O 1
ATOM 648 N N . GLN A 1 85 ? 5.605 1.718 44.162 1.00 51.69 85 GLN A N 1
ATOM 649 C CA . GLN A 1 85 ? 6.947 1.595 43.585 1.00 51.69 85 GLN A CA 1
ATOM 650 C C . GLN A 1 85 ? 7.535 2.990 43.381 1.00 51.69 85 GLN A 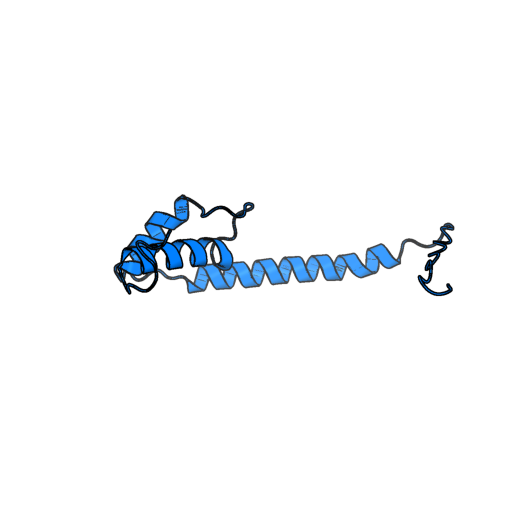C 1
ATOM 652 O O . GLN A 1 85 ? 7.359 3.632 42.346 1.00 51.69 85 GLN A O 1
ATOM 657 N N . VAL A 1 86 ? 8.253 3.455 44.405 1.00 47.94 86 VAL A N 1
ATOM 658 C CA . VAL A 1 86 ? 9.242 4.530 44.297 1.00 47.94 86 VAL A CA 1
ATOM 659 C C . VAL A 1 86 ? 10.261 4.106 43.237 1.00 47.94 86 VAL A C 1
ATOM 661 O O . VAL A 1 86 ? 11.215 3.383 43.515 1.00 47.94 86 VAL A O 1
ATOM 664 N N . LEU A 1 87 ? 10.033 4.512 41.989 1.00 49.50 87 LEU A N 1
ATOM 665 C CA . LEU A 1 87 ? 11.018 4.392 40.923 1.00 49.50 87 LEU A CA 1
ATOM 666 C C . LEU A 1 87 ? 12.017 5.531 41.106 1.00 49.50 87 LEU A C 1
ATOM 668 O O . LEU A 1 87 ? 11.877 6.624 40.557 1.00 49.50 87 LEU A O 1
ATOM 672 N N . GLU A 1 88 ? 13.013 5.265 41.943 1.00 42.66 88 GLU A N 1
ATOM 673 C CA . GLU A 1 88 ? 14.199 6.089 42.109 1.00 42.66 88 GLU A CA 1
ATOM 674 C C . GLU A 1 88 ? 14.977 6.086 40.783 1.00 42.66 88 GLU A C 1
ATOM 676 O O . GLU A 1 88 ? 15.803 5.218 40.505 1.00 42.66 88 GLU A O 1
ATOM 681 N N . ILE A 1 89 ? 14.671 7.037 39.899 1.00 49.53 89 ILE A N 1
ATOM 682 C CA . ILE A 1 89 ? 15.465 7.258 38.692 1.00 49.53 89 ILE A CA 1
ATOM 683 C C . ILE A 1 89 ? 16.739 7.970 39.147 1.00 49.53 89 ILE A C 1
ATOM 685 O O . ILE A 1 89 ? 16.796 9.199 39.213 1.00 49.53 89 ILE A O 1
ATOM 689 N N . THR A 1 90 ? 17.774 7.198 39.482 1.00 45.09 90 THR A N 1
ATOM 690 C CA . THR A 1 90 ? 19.132 7.728 39.609 1.00 45.09 90 THR A CA 1
ATOM 691 C C . THR A 1 90 ? 19.567 8.213 38.229 1.00 45.09 90 THR A C 1
ATOM 693 O O . THR A 1 90 ? 20.095 7.461 37.409 1.00 45.09 90 THR A O 1
ATOM 696 N N . ILE A 1 91 ? 19.329 9.493 37.949 1.00 48.88 91 ILE A N 1
ATOM 697 C CA . ILE A 1 91 ? 20.023 10.199 36.880 1.00 48.88 91 ILE A CA 1
ATOM 698 C C . ILE A 1 91 ? 21.481 10.271 37.334 1.00 48.88 91 ILE A C 1
ATOM 700 O O . ILE A 1 91 ? 21.871 11.182 38.062 1.00 48.88 91 ILE A O 1
ATOM 704 N N . LEU A 1 92 ? 22.288 9.277 36.954 1.00 44.34 92 LEU A N 1
ATOM 705 C CA . LEU A 1 92 ? 23.738 9.391 37.023 1.00 44.34 92 LEU A CA 1
ATOM 706 C C . LEU A 1 92 ? 24.157 10.436 35.991 1.00 44.34 92 LEU A C 1
ATOM 708 O O . LEU A 1 92 ? 24.436 10.138 34.829 1.00 44.34 92 LEU A O 1
ATOM 712 N N . GLY A 1 93 ? 24.134 11.684 36.459 1.00 43.75 93 GLY A N 1
ATOM 713 C CA . GLY A 1 93 ? 24.806 12.815 35.862 1.00 43.75 93 GLY A CA 1
ATOM 714 C C . GLY A 1 93 ? 26.260 12.444 35.622 1.00 43.75 93 GLY A C 1
ATOM 715 O O . GLY A 1 93 ? 27.056 12.270 36.541 1.00 43.75 93 GLY A O 1
ATOM 716 N N . LEU A 1 94 ? 26.573 12.295 34.346 1.00 47.31 94 LEU A N 1
ATOM 717 C CA . LEU A 1 94 ? 27.919 12.267 33.824 1.00 47.31 94 LEU A CA 1
ATOM 718 C C . LEU A 1 94 ? 28.431 13.710 33.898 1.00 47.31 94 LEU A C 1
ATOM 720 O O . LEU A 1 94 ? 28.106 14.532 33.043 1.00 47.31 94 LEU A O 1
ATOM 724 N N . GLY A 1 95 ? 29.159 14.034 34.964 1.00 46.25 95 GLY A N 1
ATOM 725 C CA . GLY A 1 95 ? 29.744 15.356 35.144 1.00 46.25 95 GLY A CA 1
ATOM 726 C C . GLY A 1 95 ? 30.313 15.561 36.537 1.00 46.25 95 GLY A C 1
ATOM 727 O O . GLY A 1 95 ? 29.627 16.125 37.372 1.00 46.25 95 GLY A O 1
ATOM 728 N N . GLU A 1 96 ? 31.543 15.090 36.754 1.00 41.84 96 GLU A N 1
ATOM 729 C CA . GLU A 1 96 ? 32.615 15.813 37.459 1.00 41.84 96 GLU A CA 1
ATOM 730 C C . GLU A 1 96 ? 33.890 14.948 37.458 1.00 41.84 96 GLU A C 1
ATOM 732 O O . GLU A 1 96 ? 34.051 14.037 38.269 1.00 41.84 96 GLU A O 1
ATOM 737 N N . VAL A 1 97 ? 34.784 15.232 36.504 1.00 42.22 97 VAL A N 1
ATOM 738 C CA . VAL A 1 97 ? 36.246 15.116 36.648 1.00 42.22 97 VAL A CA 1
ATOM 739 C C . VAL A 1 97 ? 36.848 16.372 36.038 1.00 42.22 97 VAL A C 1
ATOM 741 O O . VAL A 1 97 ? 36.406 16.727 34.920 1.00 42.22 97 VAL A O 1
#

pLDDT: mean 72.65, std 16.24, range [41.84, 91.81]

InterPro domains:
  IPR019557 Aminotransferase-like, plant mobile domain [PF10536] (1-70)

Radius of gyration: 23.43 Å; chains: 1; bounding box: 48×27×63 Å

Sequence (97 aa):
MKKFMGTWSDIEHEAFLALWLSRYVFPGSSCVIVQAVLPTAVQLSRGTRIALAPAILASIYIDLALLKENIAVLPELDNCGDEDQVLEITILGLGEV

Foldseek 3Di:
DPPPPPDPDLVVQLVVQQQCCCVQQVPDPDPDRDPVCSVVSNCVSVVNDDPSVVSNVVVVVVVVVVVVVVVVCVVVVVPPDDDDDPPPPPPPPPDDD